Protein AF-A0A6A3M196-F1 (afdb_monomer)

Organism: NCBI:txid129364

pLDDT: mean 83.19, std 11.69, range [30.56, 94.94]

Foldseek 3Di:
DADPPPPLKDWDWDADPVRQWIKIKTFGPVLQVVCVVAQAAWEWEWDFPPDPLTWIKIWIWGAHPVRDTDTGMIMTTPDPDPVRVVVRVVRVCVSHVPDDDYHYHYPYDPPD

Radius of gyration: 13.93 Å; Cα contacts (8 Å, |Δi|>4): 203; chains: 1; bounding box: 41×27×41 Å

Nearest PDB structures (foldseek):
  8wwc-assembly1_C  TM=4.425E-01  e=1.333E-01  synthetic construct
  8wwc-assembly2_D  TM=4.135E-01  e=9.990E-02  synthetic construct
  4dx8-assembly4_E  TM=3.637E-01  e=1.058E-01  Homo sapiens
  4dx8-assembly2_B  TM=3.601E-01  e=1.258E-01  Homo sapiens
  3thr-assembly1_B  TM=2.265E-01  e=1.687E+00  Rattus norvegicus

Structure (mmCIF, N/CA/C/O backbone):
data_AF-A0A6A3M196-F1
#
_entry.id   AF-A0A6A3M196-F1
#
loop_
_atom_site.group_PDB
_atom_site.id
_atom_site.type_symbol
_atom_site.label_atom_id
_atom_site.label_alt_id
_atom_site.label_comp_id
_atom_site.label_asym_id
_atom_site.label_entity_id
_atom_site.label_seq_id
_atom_site.pdbx_PDB_ins_code
_atom_site.Cartn_x
_atom_site.Cartn_y
_atom_site.Cartn_z
_atom_site.occupancy
_atom_site.B_iso_or_equiv
_atom_site.auth_seq_id
_atom_site.auth_c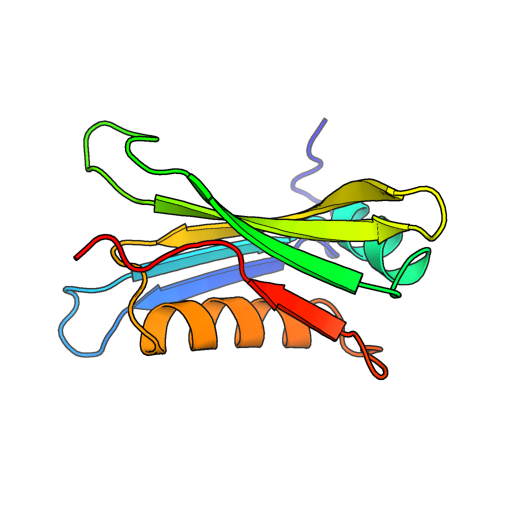omp_id
_atom_site.auth_asym_id
_atom_site.auth_atom_id
_atom_site.pdbx_PDB_model_num
ATOM 1 N N . MET A 1 1 ? -0.217 16.072 -12.159 1.00 52.41 1 MET A N 1
ATOM 2 C CA . MET A 1 1 ? -1.681 16.231 -11.996 1.00 52.41 1 MET A CA 1
ATOM 3 C C . MET A 1 1 ? -2.319 14.863 -12.196 1.00 52.41 1 MET A C 1
ATOM 5 O O . MET A 1 1 ? -1.882 14.158 -13.096 1.00 52.41 1 MET A O 1
ATOM 9 N N . PHE A 1 2 ? -3.256 14.452 -11.336 1.00 66.50 2 PHE A N 1
ATOM 10 C CA . PHE A 1 2 ? -3.889 13.129 -11.416 1.00 66.50 2 PHE A CA 1
ATOM 11 C C . PHE A 1 2 ? -4.731 13.017 -12.695 1.00 66.50 2 PHE A C 1
A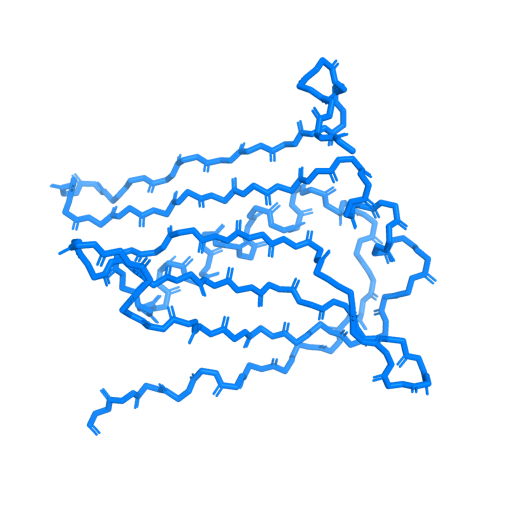TOM 13 O O . PHE A 1 2 ? -5.657 13.801 -12.890 1.00 66.50 2 PHE A O 1
ATOM 20 N N . ASN A 1 3 ? -4.384 12.075 -13.577 1.00 78.94 3 ASN A N 1
ATOM 21 C CA . ASN A 1 3 ? -5.128 11.823 -14.809 1.00 78.94 3 ASN A CA 1
ATOM 22 C C . ASN A 1 3 ? -6.205 10.769 -14.542 1.00 78.94 3 ASN A C 1
ATOM 24 O O . ASN A 1 3 ? -5.883 9.583 -14.521 1.00 78.94 3 ASN A O 1
ATOM 28 N N . LEU A 1 4 ? -7.453 11.201 -14.346 1.00 77.75 4 LEU A N 1
ATOM 29 C CA . LEU A 1 4 ? -8.591 10.330 -14.034 1.00 77.75 4 LEU A CA 1
ATOM 30 C C . LEU A 1 4 ? -8.833 9.257 -15.108 1.00 77.75 4 LEU A C 1
ATOM 32 O O . LEU A 1 4 ? -9.206 8.138 -14.772 1.00 77.75 4 LEU A O 1
ATOM 36 N N . GLU A 1 5 ? -8.576 9.574 -16.377 1.00 85.62 5 GLU A N 1
ATOM 37 C CA . GLU A 1 5 ? -8.859 8.696 -17.519 1.00 85.62 5 GLU A CA 1
ATOM 38 C C . GLU A 1 5 ? -7.826 7.579 -17.696 1.00 85.62 5 GLU A C 1
ATOM 40 O O . GLU A 1 5 ? -7.985 6.716 -18.557 1.00 85.62 5 GLU A O 1
ATOM 45 N N . ASN A 1 6 ? -6.749 7.575 -16.904 1.00 87.56 6 ASN A N 1
ATOM 46 C CA . ASN A 1 6 ? -5.726 6.553 -17.039 1.00 87.56 6 ASN A CA 1
ATOM 47 C C . ASN A 1 6 ? -6.265 5.190 -16.555 1.00 87.56 6 ASN A C 1
ATOM 49 O O . ASN A 1 6 ? -6.484 5.025 -15.352 1.00 87.56 6 ASN A O 1
ATOM 53 N N . PRO A 1 7 ? -6.404 4.182 -17.441 1.00 87.81 7 PRO A N 1
ATOM 54 C CA . PRO A 1 7 ? -6.989 2.886 -17.090 1.00 87.81 7 PRO A CA 1
ATOM 55 C C . PRO A 1 7 ? -6.119 2.077 -16.119 1.00 87.81 7 PRO A C 1
ATOM 57 O O . PRO A 1 7 ? -6.566 1.072 -15.576 1.00 87.81 7 PRO A O 1
ATOM 60 N N . LYS A 1 8 ? -4.864 2.493 -15.898 1.00 88.38 8 LYS A N 1
ATOM 61 C CA . LYS A 1 8 ? -3.973 1.879 -14.909 1.00 88.38 8 LYS A CA 1
ATOM 62 C C . LYS A 1 8 ? -4.212 2.388 -13.487 1.00 88.38 8 LYS A C 1
ATOM 64 O O . LYS A 1 8 ? -3.642 1.796 -12.570 1.00 88.38 8 LYS A O 1
ATOM 69 N N . ASN A 1 9 ? -5.003 3.449 -13.301 1.00 91.06 9 ASN A N 1
ATOM 70 C CA . ASN A 1 9 ? -5.480 3.843 -11.980 1.00 91.06 9 ASN A CA 1
ATOM 71 C C . ASN A 1 9 ? -6.472 2.798 -11.480 1.00 91.06 9 ASN A C 1
ATOM 73 O O . ASN A 1 9 ? -7.424 2.451 -12.175 1.00 91.06 9 ASN A O 1
ATOM 77 N N . VAL A 1 10 ? -6.277 2.335 -10.255 1.00 93.00 10 VAL A N 1
ATOM 78 C CA . VAL A 1 10 ? -7.142 1.341 -9.630 1.00 93.00 10 VAL A CA 1
ATOM 79 C C . VAL A 1 10 ? -7.577 1.836 -8.263 1.00 93.00 10 VAL A C 1
ATOM 81 O O . VAL A 1 10 ? -6.809 2.444 -7.523 1.00 93.00 10 VAL A O 1
ATOM 84 N N . TYR A 1 11 ? -8.833 1.570 -7.928 1.00 93.31 11 TYR A N 1
ATOM 85 C CA . TYR A 1 11 ? -9.387 1.827 -6.607 1.00 93.31 11 TYR A CA 1
ATOM 86 C C . TYR A 1 11 ? -10.160 0.592 -6.126 1.00 93.31 11 TYR A C 1
ATOM 88 O O . TYR A 1 11 ? -10.591 -0.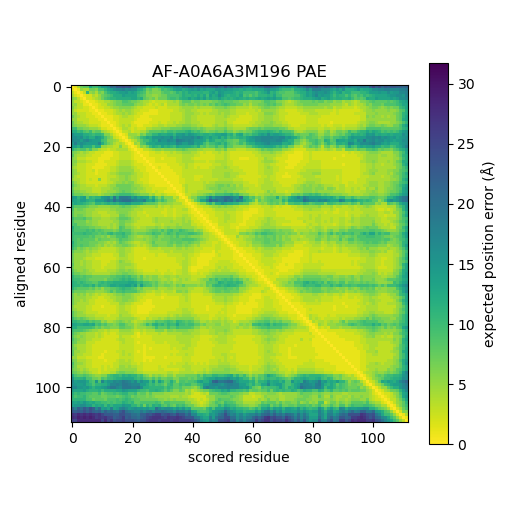242 -6.933 1.00 93.31 11 TYR A O 1
ATOM 96 N N . THR A 1 12 ? -10.294 0.442 -4.813 1.00 94.50 12 THR A N 1
ATOM 97 C CA . THR A 1 12 ? -11.241 -0.489 -4.189 1.00 94.50 12 THR A CA 1
ATOM 98 C C . THR A 1 12 ? -11.947 0.207 -3.046 1.00 94.50 12 THR A C 1
ATOM 100 O O . THR A 1 12 ? -11.360 1.025 -2.344 1.00 94.50 12 THR A O 1
ATOM 103 N N . VAL A 1 13 ? -13.209 -0.157 -2.860 1.00 93.75 13 VAL A N 1
ATOM 104 C CA . VAL A 1 13 ? -13.981 0.181 -1.670 1.00 93.75 13 VAL A CA 1
ATOM 105 C C . VAL A 1 13 ? -14.401 -1.141 -1.052 1.00 93.75 13 VAL A C 1
ATOM 107 O O . VAL A 1 13 ? -14.967 -2.000 -1.731 1.00 93.75 13 VAL A O 1
ATOM 110 N N . ASN A 1 14 ? -14.055 -1.336 0.211 1.00 92.06 14 ASN A N 1
ATOM 111 C CA . ASN A 1 14 ? -14.385 -2.524 0.971 1.00 92.06 14 ASN A CA 1
ATOM 112 C C . ASN A 1 14 ? -15.149 -2.111 2.218 1.00 92.06 14 ASN A C 1
ATOM 114 O O . ASN A 1 14 ? -14.647 -1.338 3.025 1.00 92.06 14 ASN A O 1
ATOM 118 N N . GLU A 1 15 ? -16.330 -2.686 2.387 1.00 90.00 15 GLU A N 1
ATOM 119 C CA . GLU A 1 15 ? -17.173 -2.492 3.559 1.00 90.00 15 GLU A CA 1
ATOM 120 C C . GLU A 1 15 ? -17.308 -3.824 4.294 1.00 90.00 15 GLU A C 1
ATOM 122 O O . GLU A 1 15 ? -17.363 -4.899 3.684 1.00 90.00 15 GLU A O 1
ATOM 127 N N . SER A 1 16 ? -17.315 -3.778 5.623 1.00 82.81 16 SER A N 1
ATOM 128 C CA . SER A 1 16 ? -17.604 -4.965 6.420 1.00 82.81 16 SER A CA 1
ATOM 129 C C . SER A 1 16 ? -19.074 -5.361 6.289 1.00 82.81 16 SER A C 1
ATOM 131 O O . SER A 1 16 ? -19.935 -4.524 6.039 1.00 82.81 16 SER A O 1
ATOM 133 N N . ALA A 1 17 ? -19.391 -6.632 6.546 1.00 75.88 17 ALA A N 1
ATOM 134 C CA . ALA A 1 17 ? -20.766 -7.137 6.475 1.00 75.88 17 ALA A CA 1
ATOM 135 C C . ALA A 1 17 ? -21.755 -6.414 7.414 1.00 75.88 17 ALA A C 1
ATOM 137 O O . ALA A 1 17 ? -22.962 -6.511 7.214 1.00 75.88 17 ALA A O 1
ATOM 138 N N . ARG A 1 18 ? -21.257 -5.714 8.445 1.00 73.75 18 ARG A N 1
ATOM 139 C CA . ARG A 1 18 ? -22.077 -4.908 9.363 1.00 73.75 18 ARG A CA 1
ATOM 140 C C . ARG A 1 18 ? -22.269 -3.464 8.885 1.00 73.75 18 ARG A C 1
ATOM 142 O O . ARG A 1 18 ? -23.118 -2.783 9.434 1.00 73.75 18 ARG A O 1
ATOM 149 N N . GLY A 1 19 ? -21.507 -3.013 7.886 1.00 75.25 19 GLY A N 1
ATOM 150 C CA . GLY A 1 19 ? -21.519 -1.635 7.380 1.00 75.25 19 GLY A CA 1
ATOM 151 C C . GLY A 1 19 ? -20.741 -0.629 8.237 1.00 75.25 19 GLY A C 1
ATOM 152 O O . GLY A 1 19 ? -20.595 0.514 7.830 1.00 75.25 19 GLY A O 1
ATOM 153 N N . ASP A 1 20 ? -20.207 -1.052 9.386 1.00 71.81 20 ASP A N 1
ATOM 154 C CA . ASP A 1 20 ? -19.585 -0.157 10.378 1.00 71.81 20 ASP A CA 1
ATOM 155 C C . ASP A 1 20 ? -18.083 0.096 10.157 1.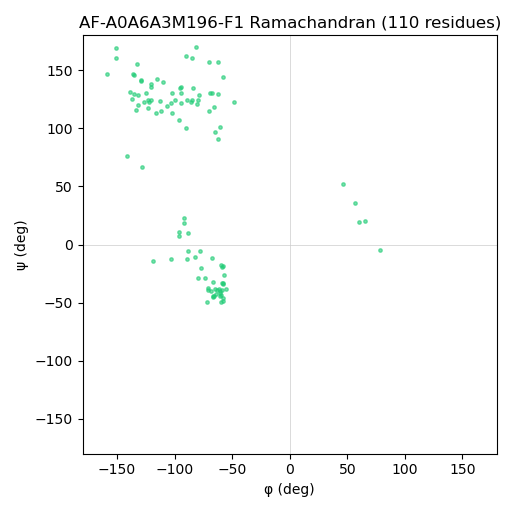00 71.81 20 ASP A C 1
ATOM 157 O O . ASP A 1 20 ? -17.477 0.815 10.944 1.00 71.81 20 ASP A O 1
ATOM 161 N N . ASN A 1 21 ? -17.482 -0.593 9.181 1.00 79.25 21 ASN A N 1
ATOM 162 C CA . ASN A 1 21 ? -16.041 -0.602 8.917 1.00 79.25 21 ASN A CA 1
ATOM 163 C C . ASN A 1 21 ? -15.798 -0.498 7.406 1.00 79.25 21 ASN A C 1
ATOM 165 O O . ASN A 1 21 ? -16.281 -1.354 6.654 1.00 79.25 21 ASN A O 1
ATOM 169 N N . GLY A 1 22 ? -15.006 0.487 6.993 1.00 89.19 22 GLY A N 1
ATOM 170 C CA . GLY A 1 22 ? -14.697 0.816 5.607 1.00 89.19 22 GLY A CA 1
ATOM 171 C C . GLY A 1 22 ? -13.197 0.957 5.330 1.00 89.19 22 GLY A C 1
ATOM 172 O O . GLY A 1 22 ? -12.432 1.510 6.126 1.00 89.19 22 GLY A O 1
ATOM 173 N N . VAL A 1 23 ? -12.780 0.466 4.162 1.00 92.00 23 VAL A N 1
ATOM 174 C CA . VAL A 1 23 ? -11.462 0.702 3.561 1.00 92.00 23 VAL A CA 1
ATOM 175 C C . VAL A 1 23 ? -11.661 1.217 2.148 1.00 92.00 23 VAL A C 1
ATOM 177 O O . VAL A 1 23 ? -12.274 0.541 1.322 1.00 92.00 23 VAL A O 1
ATOM 180 N N . THR A 1 24 ? -11.115 2.392 1.850 1.00 94.38 24 THR A N 1
ATOM 181 C CA . THR A 1 24 ? -11.022 2.891 0.472 1.00 94.38 24 THR A CA 1
ATOM 182 C C . THR A 1 24 ? -9.563 3.012 0.083 1.00 94.38 24 THR A C 1
ATOM 184 O O . THR A 1 24 ? -8.859 3.857 0.627 1.00 94.38 24 THR A O 1
ATOM 187 N N . SER A 1 25 ? -9.118 2.193 -0.864 1.00 94.94 25 SER A N 1
ATOM 188 C CA . SER A 1 25 ? -7.735 2.171 -1.344 1.00 94.94 25 SER A CA 1
ATOM 189 C C . SER A 1 25 ? -7.653 2.706 -2.767 1.00 94.94 25 SER A C 1
ATOM 191 O O . SER A 1 25 ? -8.509 2.404 -3.603 1.00 94.94 25 SER A O 1
ATOM 193 N N . LEU A 1 26 ? -6.618 3.494 -3.043 1.00 94.50 26 LEU A N 1
ATOM 194 C CA . LEU A 1 26 ? -6.341 4.098 -4.339 1.00 94.50 26 LEU A CA 1
ATOM 195 C C . LEU A 1 26 ? -4.861 3.935 -4.679 1.00 94.50 26 LEU A C 1
ATOM 197 O O . LEU A 1 26 ? -3.986 4.360 -3.922 1.00 94.50 26 LEU A O 1
ATOM 201 N N . THR A 1 27 ? -4.617 3.437 -5.886 1.00 93.38 27 THR A N 1
ATOM 202 C CA . THR A 1 27 ? -3.288 3.332 -6.473 1.00 93.38 27 THR A CA 1
ATOM 203 C C . THR A 1 27 ? -3.323 3.883 -7.894 1.00 93.38 27 THR A C 1
ATOM 205 O O . THR A 1 27 ? -4.071 3.425 -8.761 1.00 93.38 27 THR A O 1
ATOM 208 N N . THR A 1 28 ? -2.525 4.918 -8.144 1.00 92.44 28 THR A N 1
ATOM 209 C CA . THR A 1 28 ? -2.480 5.585 -9.452 1.00 92.44 28 THR A CA 1
ATOM 210 C C . THR A 1 28 ? -1.527 4.878 -10.412 1.00 92.44 28 THR A C 1
ATOM 212 O O . THR A 1 28 ? -0.614 4.168 -10.000 1.00 92.44 28 THR A O 1
ATOM 215 N N . ALA A 1 29 ? -1.676 5.122 -11.711 1.00 90.88 29 ALA A N 1
ATOM 216 C CA . ALA A 1 29 ? -0.761 4.596 -12.720 1.00 90.88 29 ALA A CA 1
ATOM 217 C C . ALA A 1 29 ? 0.707 4.976 -12.457 1.00 90.88 29 ALA A C 1
ATOM 219 O O . ALA A 1 29 ? 1.602 4.165 -12.673 1.00 90.88 29 ALA A O 1
ATOM 220 N N . GLN A 1 30 ? 0.938 6.205 -11.982 1.00 89.25 30 GLN A N 1
ATOM 221 C CA . GLN A 1 30 ? 2.273 6.688 -11.638 1.00 89.25 30 GLN A CA 1
ATOM 222 C C . GLN A 1 30 ? 2.837 5.920 -10.440 1.00 89.25 30 GLN A C 1
ATOM 224 O O . GLN A 1 30 ? 3.973 5.478 -10.486 1.00 89.25 30 GLN A O 1
ATOM 229 N N . MET A 1 31 ? 2.032 5.714 -9.399 1.00 91.25 31 MET A N 1
ATOM 230 C CA . MET A 1 31 ? 2.432 4.957 -8.210 1.00 91.25 31 MET A CA 1
ATOM 231 C C . MET A 1 31 ? 2.843 3.516 -8.529 1.00 91.25 31 MET A C 1
ATOM 233 O O . MET A 1 31 ? 3.818 3.020 -7.978 1.00 91.25 31 MET A O 1
ATOM 237 N N . ARG A 1 32 ? 2.137 2.862 -9.457 1.00 88.94 32 ARG A N 1
ATOM 238 C CA . ARG A 1 32 ? 2.477 1.502 -9.908 1.00 88.94 32 ARG A CA 1
ATOM 239 C C . ARG A 1 32 ? 3.814 1.468 -10.636 1.00 88.94 32 ARG A C 1
ATOM 241 O O . ARG A 1 32 ? 4.641 0.625 -10.330 1.00 88.94 32 ARG A O 1
ATOM 248 N N . ALA A 1 33 ? 4.046 2.432 -11.529 1.00 87.44 33 ALA A N 1
ATOM 249 C CA . ALA A 1 33 ? 5.332 2.561 -12.211 1.00 87.44 33 ALA A CA 1
ATOM 250 C C . ALA A 1 33 ? 6.485 2.788 -11.215 1.00 87.44 33 ALA A C 1
ATOM 252 O O . ALA A 1 33 ? 7.531 2.170 -11.343 1.00 87.44 33 ALA A O 1
ATOM 253 N N . MET A 1 34 ? 6.265 3.605 -10.177 1.00 83.62 34 MET A N 1
ATOM 254 C CA . MET A 1 34 ? 7.263 3.819 -9.121 1.00 83.62 34 MET A CA 1
ATOM 255 C C . MET A 1 34 ? 7.610 2.530 -8.368 1.00 83.62 34 MET A C 1
ATOM 257 O O . MET A 1 34 ? 8.766 2.321 -8.015 1.00 83.62 34 MET A O 1
ATOM 261 N N . TYR A 1 35 ? 6.620 1.675 -8.109 1.00 83.88 35 TYR A N 1
ATOM 262 C CA . TYR A 1 35 ? 6.854 0.390 -7.457 1.00 83.88 35 TYR A CA 1
ATOM 263 C C . TYR A 1 35 ? 7.582 -0.611 -8.366 1.00 83.88 35 TYR A C 1
ATOM 265 O O . TYR A 1 35 ? 8.473 -1.312 -7.890 1.00 83.88 35 TYR A O 1
ATOM 273 N N . ASP A 1 36 ? 7.242 -0.652 -9.660 1.00 83.50 36 ASP A N 1
ATOM 274 C CA . ASP A 1 36 ? 7.914 -1.510 -10.647 1.00 83.50 36 ASP A CA 1
ATOM 275 C C . ASP A 1 36 ? 9.424 -1.210 -10.735 1.00 83.50 36 ASP A C 1
ATOM 277 O O . ASP A 1 36 ? 10.224 -2.126 -10.935 1.00 83.50 36 ASP A O 1
ATOM 281 N N . ASP A 1 37 ? 9.814 0.052 -10.535 1.00 80.31 37 ASP A N 1
ATOM 282 C CA . ASP A 1 37 ? 11.212 0.485 -10.570 1.00 80.31 37 ASP A CA 1
ATOM 283 C C . ASP A 1 37 ? 11.978 0.182 -9.259 1.00 80.31 37 ASP A C 1
ATOM 285 O O . ASP A 1 37 ? 13.190 -0.048 -9.304 1.00 80.31 37 ASP A O 1
ATOM 289 N N . PHE A 1 38 ? 11.304 0.149 -8.095 1.00 72.38 38 PHE A N 1
ATOM 290 C CA . PHE A 1 38 ? 11.952 0.059 -6.769 1.00 72.38 38 PHE A CA 1
ATOM 291 C C . PHE A 1 38 ? 11.204 -0.840 -5.749 1.00 72.38 38 PHE A C 1
ATOM 293 O O . PHE A 1 38 ? 10.587 -0.335 -4.807 1.00 72.38 38 PHE A O 1
ATOM 300 N N . PRO A 1 39 ? 11.275 -2.181 -5.854 1.00 68.25 39 PRO A N 1
ATOM 301 C CA . PRO A 1 39 ? 10.485 -3.089 -5.011 1.00 68.25 39 PRO A CA 1
ATOM 302 C C . PRO A 1 39 ? 11.172 -3.550 -3.704 1.00 68.25 39 PRO A C 1
ATOM 304 O O . PRO A 1 39 ? 10.785 -4.572 -3.141 1.00 68.25 39 PRO A O 1
ATOM 307 N N . GLU A 1 40 ? 12.214 -2.878 -3.207 1.00 74.00 40 GLU A N 1
ATOM 308 C CA . GLU A 1 40 ? 13.084 -3.462 -2.165 1.00 74.00 40 GLU A CA 1
ATOM 309 C C . GLU A 1 40 ? 12.426 -3.552 -0.777 1.00 74.00 40 GLU A C 1
ATOM 311 O O . GLU A 1 40 ? 12.436 -4.613 -0.137 1.00 74.00 40 GLU A O 1
ATOM 316 N N . VAL A 1 41 ? 11.835 -2.453 -0.301 1.00 84.56 41 VAL A N 1
ATOM 317 C CA . VAL A 1 41 ? 11.149 -2.388 0.997 1.00 84.56 41 VAL A CA 1
ATOM 318 C C . VAL A 1 41 ? 9.864 -1.582 0.856 1.00 84.56 41 VAL A C 1
ATOM 320 O O . VAL A 1 41 ? 9.877 -0.470 0.337 1.00 84.56 41 VAL A O 1
ATOM 323 N N . LEU A 1 42 ? 8.755 -2.127 1.356 1.00 87.25 42 LEU A N 1
ATOM 324 C CA . LEU A 1 42 ? 7.484 -1.418 1.468 1.00 87.25 42 LEU A CA 1
ATOM 325 C C . LEU A 1 42 ? 7.280 -0.990 2.919 1.00 87.25 42 LEU A C 1
ATOM 327 O O . LEU A 1 42 ? 7.095 -1.829 3.804 1.00 87.25 42 LEU A O 1
ATOM 331 N N . GLN A 1 43 ? 7.308 0.312 3.165 1.00 89.00 43 GLN A N 1
ATOM 332 C CA . GLN A 1 43 ? 6.998 0.891 4.461 1.00 89.00 43 GLN A CA 1
ATOM 333 C C . GLN A 1 43 ? 5.527 1.306 4.512 1.00 89.00 43 GLN A C 1
ATOM 335 O O . GLN A 1 43 ? 5.043 1.990 3.618 1.00 89.00 43 GLN A O 1
ATOM 340 N N . MET A 1 44 ? 4.820 0.911 5.567 1.00 89.56 44 MET A N 1
ATOM 341 C CA . MET A 1 44 ? 3.401 1.221 5.749 1.00 89.56 44 MET A CA 1
ATOM 342 C C . MET A 1 44 ? 3.188 1.969 7.066 1.00 89.56 44 MET A C 1
ATOM 344 O O . MET A 1 44 ? 3.508 1.442 8.140 1.00 89.56 44 MET A O 1
ATOM 348 N N . ASP A 1 45 ? 2.610 3.168 6.991 1.00 88.94 45 ASP A N 1
ATOM 349 C CA . ASP A 1 45 ? 2.355 4.018 8.158 1.00 88.94 45 ASP A CA 1
ATOM 350 C C . ASP A 1 45 ? 0.957 4.645 8.141 1.00 88.94 45 ASP A C 1
ATOM 352 O O . ASP A 1 45 ? 0.414 4.947 7.078 1.00 88.94 45 ASP A O 1
ATOM 356 N N . CYS A 1 46 ? 0.361 4.828 9.323 1.00 88.88 46 CYS A N 1
ATOM 357 C CA . CYS A 1 46 ? -0.952 5.453 9.466 1.00 88.88 46 CYS A CA 1
ATOM 358 C C . CYS A 1 46 ? -0.825 6.859 10.040 1.00 88.88 46 CYS A C 1
ATOM 360 O O . CYS A 1 46 ? -0.436 7.055 11.188 1.00 88.88 46 CYS A O 1
ATOM 362 N N . THR A 1 47 ? -1.284 7.840 9.272 1.00 88.69 47 THR A N 1
ATOM 363 C CA . THR A 1 47 ? -1.490 9.196 9.767 1.00 88.69 47 THR A CA 1
ATOM 364 C C . THR A 1 47 ? -2.873 9.309 10.406 1.00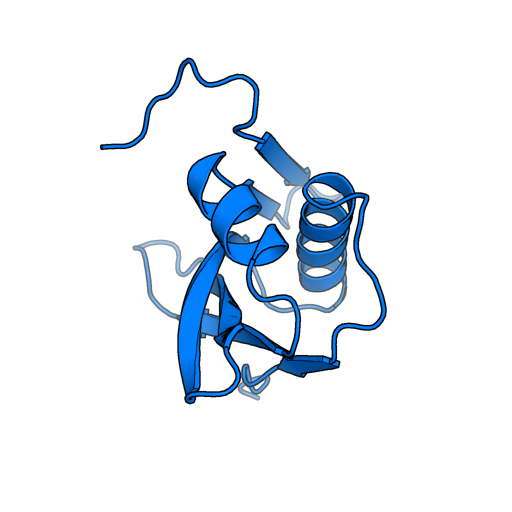 88.69 47 THR A C 1
ATOM 366 O O . THR A 1 47 ? -3.901 9.058 9.769 1.00 88.69 47 THR A O 1
ATOM 369 N N . HIS A 1 48 ? -2.909 9.709 11.675 1.00 87.12 48 HIS A N 1
ATOM 370 C CA . HIS A 1 48 ? -4.142 9.924 12.433 1.00 87.12 48 HIS A CA 1
ATOM 371 C C . HIS A 1 48 ? -4.651 11.366 12.297 1.00 87.12 48 HIS A C 1
ATOM 373 O O . HIS A 1 48 ? -3.897 12.273 11.949 1.00 87.12 48 HIS A O 1
ATOM 379 N N . LYS A 1 49 ? -5.932 11.591 12.632 1.00 83.75 49 LYS A N 1
ATOM 380 C CA . LYS A 1 49 ? -6.569 12.927 12.665 1.00 83.75 49 LYS A CA 1
ATOM 381 C C . LYS A 1 49 ? -6.490 13.679 11.327 1.00 83.75 49 LYS A C 1
ATOM 383 O O . LYS A 1 49 ? -6.355 14.897 11.291 1.00 83.75 49 LYS A O 1
ATOM 388 N N . THR A 1 50 ? -6.594 12.947 10.220 1.00 79.12 50 THR A N 1
ATOM 389 C CA . THR A 1 50 ? -6.464 13.510 8.863 1.00 79.12 50 THR A CA 1
ATOM 390 C C . THR A 1 50 ? -7.706 14.270 8.400 1.00 79.12 50 THR A C 1
ATOM 392 O O . THR A 1 50 ? -7.635 15.081 7.482 1.00 79.12 50 THR A O 1
ATOM 395 N N . ASN A 1 51 ? -8.859 14.018 9.024 1.00 83.31 51 ASN A N 1
ATOM 396 C CA . ASN A 1 51 ? -10.144 14.609 8.667 1.00 83.31 51 ASN A CA 1
ATOM 397 C C . ASN A 1 51 ? -11.063 14.720 9.896 1.00 83.31 51 ASN A C 1
ATOM 399 O O . ASN A 1 51 ? -10.803 14.127 10.943 1.00 83.31 51 ASN A O 1
ATOM 403 N N . LYS A 1 52 ? -12.177 15.448 9.741 1.00 87.25 52 LYS A N 1
ATOM 404 C CA . LYS A 1 52 ? -13.170 15.709 10.800 1.00 87.25 52 LYS A CA 1
ATOM 405 C C . LYS A 1 52 ? -13.772 14.440 11.425 1.00 87.25 52 LYS A C 1
ATOM 407 O O . LYS A 1 52 ? -14.205 14.482 12.571 1.00 87.25 52 LYS A O 1
ATOM 412 N N . TYR A 1 53 ? -13.804 13.339 10.681 1.00 84.38 53 TYR A N 1
ATOM 413 C CA . TYR A 1 53 ? -14.379 12.058 11.091 1.00 84.38 53 TYR A CA 1
ATOM 414 C C . TYR A 1 53 ? -13.333 11.079 11.642 1.00 84.38 53 TYR A C 1
ATOM 416 O O . TYR A 1 53 ? -13.663 9.938 11.933 1.00 84.38 53 TYR A O 1
ATOM 424 N N . ASN A 1 54 ? -12.082 11.520 11.827 1.00 84.75 54 ASN A N 1
ATOM 425 C CA . ASN A 1 54 ? -10.985 10.728 12.388 1.00 84.75 54 ASN A CA 1
ATOM 426 C C . ASN A 1 54 ? -10.610 9.458 11.603 1.00 84.75 54 ASN 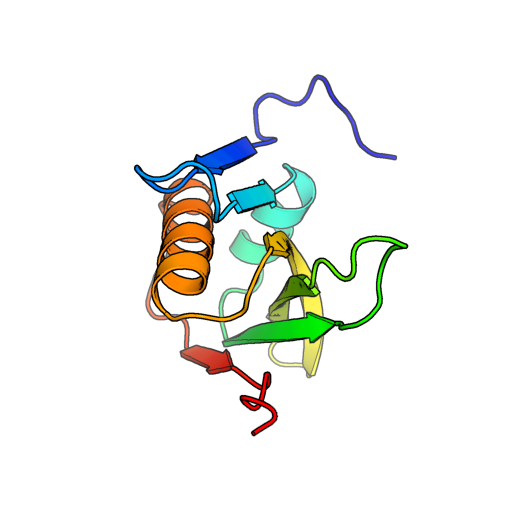A C 1
ATOM 428 O O . ASN A 1 54 ? -9.907 8.612 12.160 1.00 84.75 54 ASN A O 1
ATOM 432 N N . TYR A 1 55 ? -10.974 9.343 10.316 1.00 87.69 55 TYR A N 1
ATOM 433 C CA . TYR A 1 55 ? -10.394 8.284 9.481 1.00 87.69 55 TYR A CA 1
ATOM 434 C C . TYR A 1 55 ? -8.863 8.407 9.458 1.00 87.69 55 TYR A C 1
ATOM 436 O O . TYR A 1 55 ? -8.296 9.507 9.478 1.00 87.69 55 TYR A O 1
ATOM 444 N N . GLN A 1 56 ? -8.193 7.267 9.427 1.00 90.31 56 GLN A N 1
ATOM 445 C CA . GLN A 1 56 ? -6.745 7.160 9.384 1.00 90.31 56 GLN A CA 1
ATOM 446 C C . GLN A 1 56 ? -6.313 7.021 7.927 1.00 90.31 56 GLN A C 1
ATOM 448 O O . GLN A 1 56 ? -6.923 6.273 7.166 1.00 90.31 56 GLN A O 1
ATOM 453 N N . LEU A 1 57 ? -5.279 7.753 7.525 1.00 92.12 57 LEU A N 1
ATOM 454 C CA . LEU A 1 57 ? -4.696 7.606 6.196 1.00 92.12 57 LEU A CA 1
ATOM 455 C C . LEU A 1 57 ? -3.505 6.665 6.302 1.00 92.12 57 LEU A C 1
ATOM 457 O O . LEU A 1 57 ? -2.463 7.045 6.831 1.00 92.12 57 LEU A O 1
ATOM 461 N N . LEU A 1 58 ? -3.666 5.451 5.798 1.00 92.56 58 LEU A N 1
ATOM 462 C CA . LEU A 1 58 ? -2.560 4.537 5.579 1.00 92.56 58 LEU A CA 1
ATOM 463 C C . LEU A 1 58 ? -1.844 4.936 4.286 1.00 92.56 58 LEU A C 1
ATOM 465 O O . LEU A 1 58 ? -2.467 5.025 3.226 1.00 92.56 58 LEU A O 1
ATOM 469 N N . SER A 1 59 ? -0.544 5.181 4.391 1.00 92.50 59 SER A N 1
ATOM 470 C CA . SER A 1 59 ? 0.334 5.444 3.255 1.00 92.50 59 SER A CA 1
ATOM 471 C C . SER A 1 59 ? 1.307 4.288 3.111 1.00 92.50 59 SER A C 1
ATOM 473 O O . SER A 1 59 ? 2.054 3.994 4.047 1.00 92.50 59 SER A O 1
ATOM 475 N N . ASP A 1 60 ? 1.314 3.676 1.932 1.00 91.00 60 ASP A N 1
ATOM 476 C CA . ASP A 1 60 ? 2.297 2.663 1.582 1.00 91.00 60 ASP A CA 1
ATOM 477 C C . ASP A 1 60 ? 3.364 3.333 0.727 1.00 91.00 60 ASP A C 1
ATOM 479 O O . ASP A 1 60 ? 3.067 3.979 -0.282 1.00 91.00 60 ASP A O 1
ATOM 483 N N . VAL A 1 61 ? 4.608 3.216 1.164 1.00 91.00 61 VAL A N 1
ATOM 484 C CA . VAL A 1 61 ? 5.763 3.917 0.620 1.00 91.00 61 VAL A CA 1
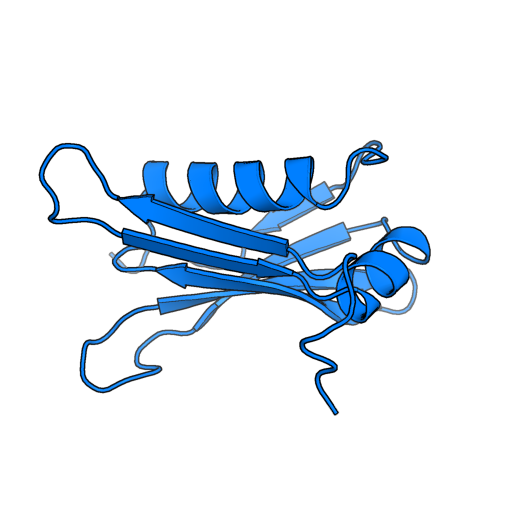ATOM 485 C C . VAL A 1 61 ? 6.789 2.875 0.208 1.00 91.00 61 VAL A C 1
ATOM 487 O O . VAL A 1 61 ? 7.280 2.118 1.043 1.00 91.00 61 VAL A O 1
ATOM 490 N N . ALA A 1 62 ? 7.107 2.816 -1.081 1.00 88.69 62 ALA A N 1
ATOM 491 C CA . ALA A 1 62 ? 8.223 2.017 -1.562 1.00 88.69 62 ALA A CA 1
ATOM 492 C C . ALA A 1 62 ? 9.518 2.782 -1.289 1.00 88.69 62 ALA A C 1
ATOM 494 O O . ALA A 1 62 ? 9.623 3.966 -1.616 1.00 88.69 62 ALA A O 1
ATOM 495 N N . MET A 1 63 ? 10.474 2.113 -0.657 1.00 85.81 63 MET A N 1
ATOM 496 C CA . MET A 1 63 ? 11.788 2.653 -0.339 1.00 85.81 63 MET A CA 1
ATOM 497 C C . MET A 1 63 ? 12.807 2.108 -1.338 1.00 85.81 63 MET A C 1
ATOM 499 O O . MET A 1 63 ? 12.879 0.895 -1.548 1.00 85.81 63 MET A O 1
ATOM 503 N N . ASP A 1 64 ? 13.603 3.000 -1.922 1.00 80.94 64 ASP A N 1
ATOM 504 C CA . ASP A 1 64 ? 14.756 2.626 -2.738 1.00 80.94 64 ASP A CA 1
ATOM 505 C C . ASP A 1 64 ? 15.993 2.289 -1.871 1.00 80.94 64 ASP A C 1
ATOM 507 O O . ASP A 1 64 ? 16.045 2.566 -0.666 1.00 80.94 64 ASP A O 1
ATOM 511 N N . GLN A 1 65 ? 17.031 1.731 -2.502 1.00 76.62 65 GLN A N 1
ATOM 512 C CA . GLN A 1 65 ? 18.321 1.424 -1.863 1.00 76.62 65 GLN A CA 1
ATOM 513 C C . GLN A 1 65 ? 19.043 2.650 -1.270 1.00 76.62 65 GLN A C 1
ATOM 515 O O . GLN A 1 65 ? 19.953 2.510 -0.452 1.00 76.62 65 GLN A O 1
ATOM 520 N N . PHE A 1 66 ? 18.665 3.860 -1.687 1.00 81.19 66 PHE A N 1
ATOM 521 C CA . PHE A 1 66 ? 19.233 5.128 -1.233 1.00 81.19 66 PHE A CA 1
ATOM 522 C C . PHE A 1 66 ? 18.403 5.775 -0.116 1.00 81.19 66 PHE A C 1
ATOM 524 O O . PHE A 1 66 ? 18.678 6.910 0.270 1.00 81.19 66 PHE A O 1
ATOM 531 N N . SER A 1 67 ? 17.440 5.043 0.459 1.00 74.62 67 SER A N 1
ATOM 532 C CA . SER A 1 67 ? 16.528 5.518 1.508 1.00 74.62 67 SER A CA 1
ATOM 533 C C . SER A 1 67 ? 15.572 6.635 1.069 1.00 74.62 67 SER A C 1
ATOM 535 O O . SER A 1 67 ? 15.014 7.330 1.921 1.00 74.62 67 SER A O 1
ATOM 537 N N . HIS A 1 68 ? 15.328 6.809 -0.231 1.00 84.00 68 HIS A N 1
ATOM 538 C CA . HIS A 1 68 ? 14.234 7.648 -0.706 1.00 84.00 68 HIS A CA 1
ATOM 539 C C . HIS A 1 68 ? 12.939 6.842 -0.739 1.00 84.00 68 HIS A C 1
ATOM 541 O O . HIS A 1 68 ? 12.844 5.795 -1.377 1.00 84.00 68 HIS A O 1
ATOM 547 N N . GLY A 1 69 ? 11.928 7.363 -0.050 1.00 86.75 69 GLY A N 1
ATOM 548 C CA . GLY A 1 69 ? 10.582 6.811 -0.054 1.00 86.75 69 GLY A CA 1
ATOM 549 C C . GLY A 1 69 ? 9.690 7.512 -1.065 1.00 86.75 69 GLY A C 1
ATOM 550 O O . GLY A 1 69 ? 9.663 8.743 -1.126 1.00 86.75 69 GLY A O 1
ATOM 551 N N . GLN A 1 70 ? 8.931 6.739 -1.834 1.00 88.81 70 GLN A N 1
ATOM 552 C CA . GLN A 1 70 ? 7.904 7.249 -2.736 1.00 88.81 70 GLN A CA 1
ATOM 553 C C . GLN A 1 70 ? 6.565 6.578 -2.426 1.00 88.81 70 GLN A C 1
ATOM 555 O O . GLN A 1 70 ? 6.512 5.354 -2.296 1.00 88.81 70 GLN A O 1
ATOM 560 N N . PRO A 1 71 ? 5.474 7.346 -2.269 1.00 89.94 71 PRO A N 1
ATOM 561 C CA . PRO A 1 71 ? 4.171 6.766 -1.991 1.00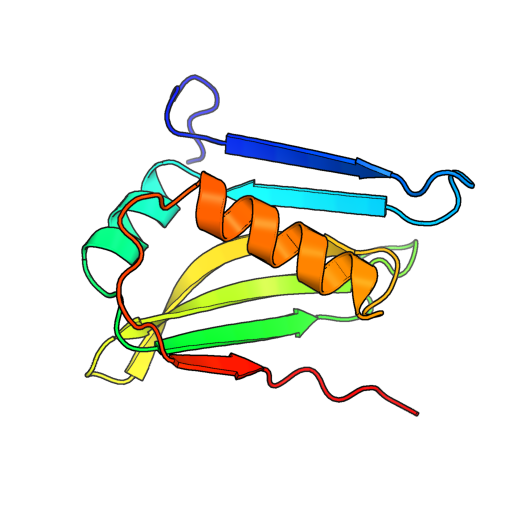 89.94 71 PRO A CA 1
ATOM 562 C C . PRO A 1 71 ? 3.691 5.971 -3.205 1.00 89.94 71 PRO A C 1
ATOM 564 O O . PRO A 1 71 ? 3.692 6.470 -4.331 1.00 89.94 71 PRO A O 1
ATOM 567 N N . VAL A 1 72 ? 3.261 4.740 -2.957 1.00 91.81 72 VAL A N 1
ATOM 568 C CA . VAL A 1 72 ? 2.807 3.783 -3.974 1.00 91.81 72 VAL A CA 1
ATOM 569 C C . VAL A 1 72 ? 1.348 3.367 -3.787 1.00 91.81 72 VAL A C 1
ATO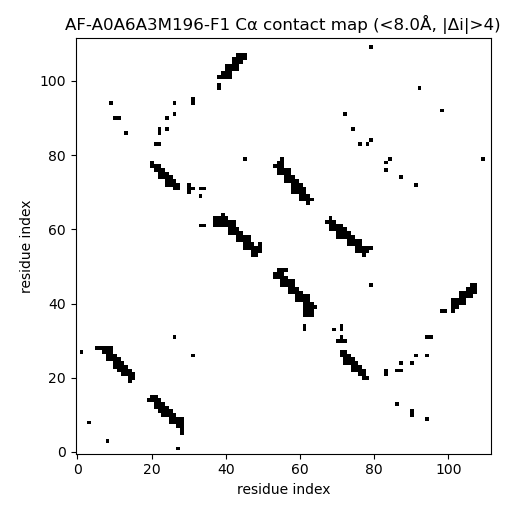M 571 O O . VAL A 1 72 ? 0.742 2.830 -4.708 1.00 91.81 72 VAL A O 1
ATOM 574 N N . GLN A 1 73 ? 0.754 3.649 -2.629 1.00 93.56 73 GLN A N 1
ATOM 575 C CA . GLN A 1 73 ? -0.673 3.459 -2.387 1.00 93.56 73 GLN A CA 1
ATOM 576 C C . GLN A 1 73 ? -1.132 4.337 -1.224 1.00 93.56 73 GLN A C 1
ATOM 578 O O . GLN A 1 73 ? -0.399 4.551 -0.257 1.00 93.56 73 GLN A O 1
ATOM 583 N N . TYR A 1 74 ? -2.376 4.804 -1.305 1.00 94.44 74 TYR A N 1
ATOM 584 C CA . TYR A 1 74 ? -3.070 5.418 -0.179 1.00 94.44 74 TYR A CA 1
ATOM 585 C C . TYR A 1 74 ? -4.337 4.643 0.144 1.00 94.44 74 TYR A C 1
ATOM 587 O O . TYR A 1 74 ? -5.088 4.270 -0.758 1.00 94.44 74 TYR A O 1
ATOM 595 N N . SER A 1 75 ? -4.600 4.443 1.433 1.00 94.19 75 SER A N 1
ATOM 596 C CA . SER A 1 75 ? -5.847 3.851 1.906 1.00 94.19 75 SER A CA 1
ATOM 597 C C . SER A 1 75 ? -6.448 4.662 3.043 1.00 94.19 75 SER A C 1
ATOM 599 O O . SER A 1 75 ? -5.783 4.959 4.032 1.00 94.19 75 SER A O 1
ATOM 601 N N . LEU A 1 76 ? -7.722 5.011 2.912 1.00 92.88 76 LEU A N 1
ATOM 602 C CA . LEU A 1 76 ? -8.498 5.634 3.971 1.00 92.88 76 LEU A CA 1
ATOM 603 C C . LEU A 1 76 ? -9.157 4.544 4.816 1.00 92.88 76 LEU A C 1
ATOM 605 O O . LEU A 1 76 ? -9.868 3.690 4.282 1.00 92.88 76 LEU A O 1
ATOM 609 N N . LEU A 1 77 ? -8.898 4.583 6.119 1.00 90.31 77 LEU A N 1
ATOM 610 C CA . LEU A 1 77 ? -9.274 3.559 7.082 1.00 90.31 77 LEU A CA 1
ATOM 611 C C . LEU A 1 77 ? -10.167 4.122 8.179 1.00 90.31 77 LEU A C 1
ATOM 613 O O . LEU A 1 77 ? -9.843 5.132 8.799 1.00 90.31 77 LEU A O 1
ATOM 617 N N . GLU A 1 78 ? -11.227 3.400 8.509 1.00 87.19 78 GLU A N 1
ATOM 618 C CA . GLU A 1 78 ? -11.999 3.635 9.735 1.00 87.19 78 GLU A CA 1
ATOM 619 C C . GLU A 1 78 ? -11.223 3.275 10.994 1.00 87.19 78 GLU A C 1
ATOM 621 O O . GLU A 1 78 ? -11.228 4.010 11.984 1.00 87.19 78 GLU A O 1
ATOM 626 N N . THR A 1 79 ? -10.484 2.173 10.943 1.00 81.38 79 THR A N 1
ATOM 627 C CA . THR A 1 79 ? -9.664 1.695 12.054 1.00 81.38 79 THR A CA 1
ATOM 628 C C . THR A 1 79 ? -8.461 0.911 11.524 1.00 81.38 79 THR A C 1
ATOM 630 O O . THR A 1 79 ? -8.451 0.449 10.387 1.00 81.38 79 THR A O 1
ATOM 633 N N . THR A 1 80 ? -7.422 0.744 12.343 1.00 76.75 80 THR A N 1
ATOM 634 C CA . THR A 1 80 ? -6.199 -0.011 12.005 1.00 76.75 80 THR A CA 1
ATOM 635 C C . THR A 1 80 ? -6.241 -1.486 12.402 1.00 76.75 80 THR A C 1
ATOM 637 O O . THR A 1 80 ? -5.195 -2.129 12.551 1.00 76.75 80 THR A O 1
ATOM 640 N N . ALA A 1 81 ? -7.445 -2.048 12.558 1.00 82.25 81 ALA A N 1
ATOM 641 C CA . ALA A 1 81 ? -7.629 -3.472 12.820 1.00 82.25 81 ALA A CA 1
ATOM 642 C C . ALA A 1 81 ? -7.106 -4.351 11.670 1.00 82.25 81 ALA A C 1
ATOM 644 O O . ALA A 1 81 ? -7.047 -3.930 10.513 1.00 82.25 81 ALA A O 1
ATOM 645 N N . ASP A 1 82 ? -6.788 -5.605 11.989 1.00 85.12 82 ASP A N 1
ATOM 646 C CA . ASP A 1 82 ? -6.127 -6.536 11.068 1.00 85.12 82 ASP A CA 1
ATOM 647 C C . ASP A 1 82 ? -6.933 -6.756 9.770 1.00 85.12 82 ASP A C 1
ATOM 649 O O . ASP A 1 82 ? -6.350 -6.854 8.693 1.00 85.12 82 ASP A O 1
ATOM 653 N N . TRP A 1 83 ? -8.272 -6.724 9.843 1.00 87.75 83 TRP A N 1
ATOM 654 C CA . TRP A 1 83 ? -9.146 -6.795 8.663 1.00 87.75 83 TRP A CA 1
ATOM 655 C C . TRP A 1 83 ? -8.914 -5.641 7.675 1.00 87.75 83 TRP A C 1
ATOM 657 O O . TRP A 1 83 ? -8.853 -5.882 6.473 1.00 87.75 83 TRP A O 1
ATOM 667 N N . HIS A 1 84 ? -8.738 -4.408 8.159 1.00 89.25 84 HIS A N 1
ATOM 668 C CA . HIS A 1 84 ? -8.532 -3.244 7.291 1.00 89.25 84 HIS A CA 1
ATOM 669 C C . HIS A 1 84 ? -7.197 -3.345 6.560 1.00 89.25 84 HIS A C 1
ATOM 671 O O . HIS A 1 84 ? -7.115 -3.155 5.351 1.00 89.25 84 HIS A O 1
ATOM 677 N N . MET A 1 85 ? -6.159 -3.733 7.297 1.00 86.88 85 MET A N 1
ATOM 678 C CA . MET A 1 85 ? -4.820 -3.922 6.750 1.00 86.88 85 MET A CA 1
ATOM 679 C C . MET A 1 85 ? -4.782 -5.035 5.709 1.00 86.88 85 MET A C 1
ATOM 681 O O . MET A 1 85 ? -4.129 -4.879 4.680 1.00 86.88 85 MET A O 1
ATOM 685 N N . ALA A 1 86 ? -5.520 -6.125 5.941 1.00 89.69 86 ALA A N 1
ATOM 686 C CA . ALA A 1 86 ? -5.680 -7.178 4.950 1.00 89.69 86 ALA A CA 1
ATOM 687 C C . ALA A 1 86 ? -6.319 -6.632 3.665 1.00 89.69 86 ALA A C 1
ATOM 689 O O . ALA A 1 86 ? -5.821 -6.912 2.583 1.00 89.69 86 ALA A O 1
ATOM 690 N N . LYS A 1 87 ? -7.355 -5.787 3.763 1.00 92.38 87 LYS A N 1
ATOM 691 C CA . LYS A 1 87 ? -7.986 -5.168 2.583 1.00 92.38 87 LYS A CA 1
ATOM 692 C C . LYS A 1 87 ? -7.053 -4.212 1.833 1.00 92.38 87 LYS A C 1
ATOM 694 O O . LYS A 1 87 ? -7.043 -4.234 0.605 1.00 92.38 87 LYS A O 1
ATOM 699 N N . CYS A 1 88 ? -6.230 -3.438 2.539 1.00 91.12 88 CYS A N 1
ATOM 700 C CA . CYS A 1 88 ? -5.209 -2.595 1.908 1.00 91.12 88 CYS A CA 1
ATOM 701 C C . CYS A 1 88 ? -4.156 -3.424 1.169 1.00 91.12 88 CYS A C 1
ATOM 703 O O . CYS A 1 88 ? -3.769 -3.084 0.052 1.00 91.12 88 CYS A O 1
ATOM 705 N N . LEU A 1 89 ? -3.704 -4.525 1.775 1.00 90.12 89 LEU A N 1
ATOM 706 C CA . LEU A 1 89 ? -2.722 -5.409 1.154 1.00 90.12 89 LEU A CA 1
ATOM 707 C C . LEU A 1 89 ? -3.326 -6.186 -0.026 1.00 90.12 89 LEU A C 1
ATOM 709 O O . LEU A 1 89 ? -2.666 -6.347 -1.047 1.00 90.12 89 LEU A O 1
ATOM 713 N N . ASP A 1 90 ? -4.592 -6.605 0.070 1.00 91.94 90 ASP A N 1
ATOM 714 C CA . ASP A 1 90 ? -5.343 -7.205 -1.040 1.00 91.94 90 ASP A CA 1
ATOM 715 C C . ASP A 1 90 ? -5.401 -6.240 -2.235 1.00 91.94 90 ASP A C 1
ATOM 717 O O . ASP A 1 90 ? -5.144 -6.643 -3.374 1.00 91.94 90 ASP A O 1
ATOM 721 N N . HIS A 1 91 ? -5.704 -4.956 -1.986 1.00 93.31 91 HIS A N 1
ATOM 722 C CA . HIS A 1 91 ? -5.666 -3.929 -3.027 1.00 93.31 91 HIS A CA 1
ATOM 723 C C . HIS A 1 91 ? -4.272 -3.821 -3.635 1.00 93.31 91 HIS A C 1
ATOM 725 O O . HIS A 1 91 ? -4.146 -3.840 -4.861 1.00 93.31 91 HIS A O 1
ATOM 731 N N . PHE A 1 92 ? -3.245 -3.720 -2.791 1.00 90.06 92 PHE A N 1
ATOM 732 C CA . PHE A 1 92 ? -1.868 -3.557 -3.236 1.00 90.06 92 PHE A CA 1
ATOM 733 C C . PHE A 1 92 ? -1.440 -4.710 -4.142 1.00 90.06 92 PHE A C 1
ATOM 735 O O . PHE A 1 92 ? -0.914 -4.482 -5.230 1.00 90.06 92 PHE A O 1
ATOM 742 N N . ASN A 1 93 ? -1.698 -5.948 -3.716 1.00 88.69 93 ASN A N 1
ATOM 743 C CA . ASN A 1 93 ? -1.351 -7.146 -4.474 1.00 88.69 93 ASN A CA 1
ATOM 744 C C . ASN A 1 93 ? -2.051 -7.165 -5.832 1.00 88.69 93 ASN A C 1
ATOM 746 O O . ASN A 1 93 ? -1.410 -7.421 -6.842 1.00 88.69 93 ASN A O 1
ATOM 750 N N . ARG A 1 94 ? -3.344 -6.824 -5.870 1.00 89.00 94 ARG A N 1
ATOM 751 C CA . ARG A 1 94 ? -4.113 -6.738 -7.120 1.00 89.00 94 ARG A CA 1
ATOM 752 C C . ARG A 1 94 ? -3.633 -5.606 -8.032 1.00 89.00 94 ARG A C 1
ATOM 754 O O . ARG A 1 94 ? -3.777 -5.674 -9.247 1.00 89.00 94 ARG A O 1
ATOM 761 N N . ALA A 1 95 ? -3.141 -4.510 -7.461 1.00 88.38 95 ALA A N 1
ATOM 762 C CA . ALA A 1 95 ? -2.587 -3.410 -8.241 1.00 88.38 95 ALA A CA 1
ATOM 763 C C . ALA A 1 95 ? -1.212 -3.776 -8.832 1.00 88.38 95 ALA A C 1
ATOM 765 O O . ALA A 1 95 ? -0.850 -3.272 -9.901 1.00 88.38 95 ALA A O 1
ATOM 766 N N . ASN A 1 96 ? -0.469 -4.662 -8.166 1.00 85.00 96 ASN A N 1
ATOM 767 C CA . ASN A 1 96 ? 0.921 -4.992 -8.461 1.00 85.00 96 ASN A CA 1
ATOM 768 C C . ASN A 1 96 ? 1.119 -6.515 -8.599 1.00 85.00 96 ASN A C 1
ATOM 770 O O . ASN A 1 96 ? 1.834 -7.139 -7.815 1.00 85.00 96 ASN A O 1
ATOM 774 N N . ASP A 1 97 ? 0.522 -7.111 -9.638 1.00 77.50 97 ASP A N 1
ATOM 775 C CA . ASP A 1 97 ? 0.543 -8.565 -9.899 1.00 77.50 97 ASP A CA 1
ATOM 776 C C . ASP A 1 97 ? 1.961 -9.167 -10.043 1.00 77.50 97 ASP A C 1
ATOM 778 O O . ASP A 1 97 ? 2.153 -10.377 -9.921 1.00 77.50 97 ASP A O 1
ATOM 782 N N . HIS A 1 98 ? 2.974 -8.336 -10.307 1.00 74.06 98 HIS A N 1
ATOM 783 C CA . HIS A 1 98 ? 4.377 -8.741 -10.437 1.00 74.06 98 HIS A CA 1
ATOM 784 C C . HIS A 1 98 ? 5.160 -8.745 -9.113 1.00 74.06 98 HIS A C 1
ATOM 786 O O . HIS A 1 98 ? 6.381 -8.917 -9.144 1.00 74.06 98 HIS A O 1
ATOM 792 N N . TRP A 1 99 ? 4.488 -8.592 -7.964 1.00 71.38 99 TRP A N 1
ATOM 793 C CA . TRP A 1 99 ? 5.108 -8.614 -6.634 1.00 71.38 99 TRP A CA 1
ATOM 794 C C . TRP A 1 99 ? 6.053 -9.816 -6.466 1.00 71.38 99 TRP A C 1
ATOM 796 O O . TRP A 1 99 ? 5.643 -10.978 -6.551 1.00 71.38 99 TRP A O 1
ATOM 806 N N . LYS A 1 100 ? 7.328 -9.553 -6.143 1.00 63.38 100 LYS A N 1
ATOM 807 C CA . LYS A 1 100 ? 8.318 -10.583 -5.785 1.00 63.38 100 LYS A CA 1
ATOM 808 C C . LYS A 1 100 ? 9.086 -10.169 -4.531 1.00 63.38 100 LYS A C 1
ATOM 810 O O . LYS A 1 100 ? 9.828 -9.200 -4.561 1.00 63.38 100 LYS A O 1
ATOM 815 N N . PHE A 1 101 ? 8.926 -10.942 -3.452 1.00 63.59 101 PHE A N 1
ATOM 816 C CA . PHE A 1 101 ? 9.739 -10.890 -2.223 1.00 63.59 101 PHE A CA 1
ATOM 817 C C . PHE A 1 101 ? 10.014 -9.488 -1.643 1.00 63.59 101 PHE A C 1
ATOM 819 O O . PHE A 1 101 ? 11.155 -9.163 -1.323 1.00 63.59 101 PHE A O 1
ATOM 826 N N . VAL A 1 102 ? 8.975 -8.677 -1.438 1.00 71.56 102 VAL A N 1
ATOM 827 C CA . VAL A 1 102 ? 9.131 -7.376 -0.767 1.00 71.56 102 VAL A CA 1
ATOM 828 C C . VAL A 1 102 ? 9.100 -7.534 0.748 1.00 71.56 102 VAL A C 1
ATOM 830 O O . VAL A 1 102 ? 8.250 -8.236 1.304 1.00 71.56 102 VAL A O 1
ATOM 833 N N . ARG A 1 103 ? 10.033 -6.867 1.432 1.00 79.31 103 ARG A N 1
ATOM 834 C CA . ARG A 1 103 ? 10.020 -6.762 2.894 1.00 79.31 103 ARG A CA 1
ATOM 835 C C . ARG A 1 103 ? 9.035 -5.673 3.296 1.00 79.31 103 ARG A C 1
ATOM 837 O O . ARG A 1 103 ? 9.206 -4.524 2.906 1.00 79.31 103 ARG A O 1
ATOM 844 N N . ILE A 1 104 ? 8.026 -6.036 4.082 1.00 81.50 104 ILE A N 1
ATOM 845 C CA . ILE A 1 104 ? 7.051 -5.078 4.608 1.00 81.50 104 ILE A CA 1
ATOM 846 C C . ILE A 1 104 ? 7.496 -4.640 6.001 1.00 81.50 104 ILE A C 1
ATOM 848 O O . ILE A 1 104 ? 7.635 -5.470 6.900 1.00 81.50 104 ILE A O 1
ATOM 852 N N . VAL A 1 105 ? 7.692 -3.337 6.182 1.00 80.56 105 VAL A N 1
ATOM 853 C CA . VAL A 1 105 ? 7.956 -2.721 7.485 1.00 80.56 105 VAL A CA 1
ATOM 854 C C . VAL A 1 105 ? 6.754 -1.866 7.851 1.00 80.56 105 VAL A C 1
ATOM 856 O O . VAL A 1 105 ? 6.454 -0.875 7.191 1.00 80.56 105 VAL A O 1
ATOM 859 N N . ARG A 1 106 ? 6.045 -2.249 8.912 1.00 76.56 106 ARG A N 1
ATOM 860 C CA . ARG A 1 106 ? 4.899 -1.487 9.413 1.00 76.56 106 ARG A CA 1
ATOM 861 C C . ARG A 1 106 ? 5.307 -0.714 10.658 1.00 76.56 106 ARG A C 1
ATOM 863 O O . ARG A 1 106 ? 5.724 -1.326 11.637 1.00 76.56 106 ARG A O 1
ATOM 870 N N . THR A 1 107 ? 5.152 0.605 10.618 1.00 72.56 107 THR A N 1
ATOM 871 C CA . THR A 1 107 ? 5.517 1.505 11.727 1.00 72.56 107 THR A CA 1
ATOM 872 C C . THR A 1 107 ? 4.322 1.995 12.530 1.00 72.56 107 THR A C 1
ATOM 874 O O . THR A 1 107 ? 4.513 2.518 13.621 1.00 72.56 107 THR A O 1
ATOM 877 N N . CYS A 1 108 ? 3.095 1.790 12.040 1.00 63.66 108 CYS A N 1
ATOM 878 C CA . CYS A 1 108 ? 1.898 2.126 12.804 1.00 63.66 108 CYS A CA 1
ATOM 879 C C . CYS A 1 108 ? 1.812 1.248 14.065 1.00 63.66 108 CYS A C 1
ATOM 881 O O . CYS A 1 108 ? 1.348 0.103 14.015 1.00 63.66 108 CYS A O 1
ATOM 883 N N . GLU A 1 109 ? 2.268 1.798 15.190 1.00 53.34 109 GLU A N 1
ATOM 884 C CA . GLU A 1 109 ? 1.987 1.280 16.521 1.00 53.34 109 GLU A CA 1
ATOM 885 C C . GLU A 1 109 ? 0.477 1.354 16.761 1.00 53.34 109 GLU A C 1
ATOM 887 O O . GLU A 1 109 ? -0.171 2.385 16.549 1.00 53.34 109 GLU A O 1
ATOM 892 N N . LYS A 1 110 ? -0.106 0.234 17.204 1.00 44.97 110 LYS A N 1
ATOM 893 C CA . LYS A 1 110 ? -1.416 0.255 17.850 1.00 44.97 110 LYS A CA 1
ATOM 894 C C . LYS A 1 110 ? -1.247 1.143 19.084 1.00 44.97 110 LYS A C 1
ATOM 896 O O . LYS A 1 110 ? -0.679 0.689 20.069 1.00 44.97 110 LYS A O 1
ATOM 901 N N . TRP A 1 111 ? -1.698 2.395 19.018 1.00 30.56 111 TRP A N 1
ATOM 902 C CA . TRP A 1 111 ? -1.909 3.214 20.208 1.00 30.56 111 TRP A CA 1
ATOM 903 C C . TRP A 1 111 ? -2.980 2.516 21.058 1.00 30.56 111 TRP A C 1
ATOM 905 O O . TRP A 1 111 ? -4.177 2.699 20.824 1.00 30.56 111 TRP A O 1
ATOM 915 N N . TRP A 1 112 ? -2.548 1.642 21.967 1.00 32.41 112 TRP A N 1
ATOM 916 C CA . TRP A 1 112 ? -3.255 1.388 23.218 1.00 32.41 112 TRP A CA 1
ATOM 917 C C . TRP A 1 112 ? -2.794 2.410 24.255 1.00 32.41 112 TRP A C 1
ATOM 919 O O . TRP A 1 112 ? -1.578 2.707 24.300 1.00 32.41 112 TRP A O 1
#

Solvent-accessible surface area (backbone atoms only — not comparable to full-atom values): 6461 Å² total; per-residue (Å²): 132,91,65,85,84,45,85,64,43,47,71,51,79,47,69,43,99,84,68,85,42,47,35,40,34,44,31,45,46,66,22,47,54,55,40,76,77,29,59,62,31,37,38,36,39,60,46,68,72,71,47,99,83,49,37,26,41,36,41,33,24,29,25,40,100,84,72,52,68,44,70,36,35,43,30,44,23,64,56,90,49,70,71,46,53,49,53,50,48,52,50,49,46,72,71,40,81,81,73,68,90,57,48,76,48,75,70,59,71,83,87,122

Sequence (112 aa):
MFNLENPKNVYTVNESARGDNGVTSLTTAQMRAMYDDFPEVLQMDCTHKTNKYNYQLLSDVAMDQFSHGQPVQYSLLETTADWHMAKCLDHFNRANDHWKFVRIVRTCEKWW

Secondary structure (DSSP, 8-state):
---TT-TT-EEEEEE-TTSS-EEEEEE-HHHHHHHHH--SEEEEEEE-S-STT--EEEEEEEEPTTS-EEEEEEEEES---HHHHHHHHHHHHHH-TT--SPEEEE------

Mean predicted aligned error: 6.14 Å

InterPro domains:
  IPR048324 ZSWIM1/3, RNaseH-like domain [PF21056] (4-105)
  IPR052579 Zinc finger SWIM domain-containing protein [PTHR31569] (6-105)